Protein AF-A0A2D4P9K4-F1 (afdb_monomer_lite)

Secondary structure (DSSP, 8-state):
--PPP-----------PPP----------------HHHHHHHHHH---TGGGT----S--SPP------SSGGGS----B-TTSPBP-----PPP--SSPPPGGGGGGS-HHHHHHHHHHHH-S-TT--------

InterPro domains:
  IPR001656 Pseudouridine synthase, TruD [PTHR13326] (37-130)

Foldseek 3Di:
DDDDDDDDDDDDDDDDDDDDDDDDDDPDDDDPDDDVVVVVVCVVVPDDCVNVPNDDDPDDDDDDDDDDCPDVVRDDDWDQDPVRDTDDDPDPDDDDDPDDPPCVVCVQDDPVLVVVVVVCVVDPDPPDDDDRDGD

Structure (mmCIF, N/CA/C/O backbone):
data_AF-A0A2D4P9K4-F1
#
_entry.id   AF-A0A2D4P9K4-F1
#
loop_
_atom_site.group_PDB
_atom_site.id
_atom_site.type_symbol
_atom_site.label_atom_id
_atom_site.label_alt_id
_atom_site.label_comp_id
_atom_site.label_asym_id
_atom_site.label_entity_id
_atom_site.label_seq_id
_atom_site.pdbx_PDB_ins_code
_atom_site.Cartn_x
_atom_site.Cartn_y
_atom_site.Cartn_z
_atom_site.occupancy
_atom_site.B_iso_or_equiv
_atom_site.auth_seq_id
_atom_site.auth_comp_id
_atom_site.auth_asym_id
_atom_site.auth_atom_id
_atom_site.pdbx_PDB_model_num
ATOM 1 N N . PRO A 1 1 ? 13.584 28.034 -59.635 1.00 36.16 1 PRO A N 1
ATOM 2 C CA . PRO A 1 1 ? 13.907 29.424 -59.235 1.00 36.16 1 PRO A CA 1
ATOM 3 C C . PRO A 1 1 ? 13.687 29.625 -57.731 1.00 36.16 1 PRO A C 1
ATOM 5 O O . PRO A 1 1 ? 12.544 29.618 -57.304 1.00 36.16 1 PRO A O 1
ATOM 8 N N . ILE A 1 2 ? 14.796 29.729 -56.991 1.00 38.00 2 ILE A N 1
ATOM 9 C CA . ILE A 1 2 ? 15.007 30.458 -55.721 1.00 38.00 2 ILE A CA 1
ATOM 10 C C . ILE A 1 2 ? 13.958 30.305 -54.591 1.00 38.00 2 ILE A C 1
ATOM 12 O O . ILE A 1 2 ? 12.838 30.799 -54.667 1.00 38.00 2 ILE A O 1
ATOM 16 N N . SER A 1 3 ? 14.415 29.692 -53.496 1.00 44.25 3 SER A N 1
ATOM 17 C CA . SER A 1 3 ? 13.805 29.612 -52.158 1.00 44.25 3 SER A CA 1
ATOM 18 C C . SER A 1 3 ? 13.943 30.916 -51.348 1.00 44.25 3 SER A C 1
ATOM 20 O O . SER A 1 3 ? 14.758 31.768 -51.702 1.00 44.25 3 SER A O 1
ATOM 22 N N . PRO A 1 4 ? 13.304 31.008 -50.168 1.00 45.47 4 PRO A N 1
ATOM 23 C CA . PRO A 1 4 ? 13.830 31.758 -49.026 1.00 45.47 4 PRO A CA 1
ATOM 24 C C . PRO A 1 4 ? 14.457 30.821 -47.970 1.00 45.47 4 PRO A C 1
ATOM 26 O O . PRO A 1 4 ? 13.861 29.809 -47.609 1.00 45.47 4 PRO A O 1
ATOM 29 N N . LEU A 1 5 ? 15.646 31.179 -47.469 1.00 40.53 5 LEU A N 1
ATOM 30 C CA . LEU A 1 5 ? 16.230 30.671 -46.210 1.00 40.53 5 LEU A CA 1
ATOM 31 C C . LEU A 1 5 ? 15.504 31.340 -45.014 1.00 40.53 5 LEU A C 1
ATOM 33 O O . LEU A 1 5 ? 14.865 32.372 -45.211 1.00 40.53 5 LEU A O 1
ATOM 37 N N . VAL A 1 6 ? 15.505 30.791 -43.790 1.00 42.41 6 VAL A N 1
ATOM 38 C CA . VAL A 1 6 ? 16.387 31.119 -42.625 1.00 42.41 6 VAL A CA 1
ATOM 39 C C . VAL A 1 6 ? 15.627 30.562 -41.388 1.00 42.41 6 VAL A C 1
ATOM 41 O O . VAL A 1 6 ? 14.409 30.715 -41.362 1.00 42.41 6 VAL A O 1
ATOM 44 N N . GLU A 1 7 ? 16.173 29.908 -40.350 1.00 37.22 7 GLU A N 1
ATOM 45 C CA . GLU A 1 7 ? 17.540 29.477 -39.974 1.00 37.22 7 GLU A CA 1
ATOM 46 C C . GLU A 1 7 ? 17.474 28.163 -39.141 1.00 37.22 7 GLU A C 1
ATOM 48 O O . GLU A 1 7 ? 16.381 27.708 -38.805 1.00 37.22 7 GLU A O 1
ATOM 53 N N . GLU A 1 8 ? 18.618 27.588 -38.744 1.00 43.81 8 GLU A N 1
ATOM 54 C CA . GLU A 1 8 ? 18.716 26.494 -37.753 1.00 43.81 8 GLU A CA 1
ATOM 55 C C . GLU A 1 8 ? 19.493 26.932 -36.495 1.00 43.81 8 GLU A C 1
ATOM 57 O O . GLU A 1 8 ? 20.521 27.602 -36.622 1.00 43.81 8 GLU A O 1
ATOM 62 N N . PRO A 1 9 ? 19.127 26.449 -35.291 1.00 41.56 9 PRO A N 1
ATOM 63 C CA . PRO A 1 9 ? 20.027 26.403 -34.147 1.00 41.56 9 PRO A CA 1
ATOM 64 C C . PRO A 1 9 ? 20.490 24.966 -33.839 1.00 41.56 9 PRO A C 1
ATOM 66 O O . PRO A 1 9 ? 19.791 24.197 -33.190 1.00 41.56 9 PRO A O 1
ATOM 69 N N . LYS A 1 10 ? 21.711 24.664 -34.296 1.00 36.84 10 LYS A N 1
ATOM 70 C CA . LYS A 1 10 ? 22.773 23.876 -33.630 1.00 36.84 10 LYS A CA 1
ATOM 71 C C . LYS A 1 10 ? 22.346 22.703 -32.728 1.00 36.84 10 LYS A C 1
ATOM 73 O O . LYS A 1 10 ? 21.881 22.902 -31.611 1.00 36.84 10 LYS A O 1
ATOM 78 N N . GLY A 1 11 ? 22.672 21.486 -33.163 1.00 32.59 11 GLY A N 1
ATOM 79 C CA . GLY A 1 11 ? 22.728 20.327 -32.270 1.00 32.59 11 GLY A CA 1
ATOM 80 C C . GLY A 1 11 ? 23.973 20.347 -31.379 1.00 32.59 11 GLY A C 1
ATOM 81 O O . GLY A 1 11 ? 25.058 20.697 -31.846 1.00 32.59 11 GLY A O 1
ATOM 82 N N . ASP A 1 12 ? 23.813 19.919 -30.127 1.00 36.78 12 ASP A N 1
ATOM 83 C CA . ASP A 1 12 ? 24.935 19.580 -29.254 1.00 36.78 12 ASP A CA 1
ATOM 84 C C . ASP A 1 12 ? 25.387 18.138 -29.509 1.00 36.78 12 ASP A C 1
ATOM 86 O O . ASP A 1 12 ? 24.594 17.194 -29.544 1.00 36.78 12 ASP A O 1
ATOM 90 N N . VAL A 1 13 ? 26.696 17.986 -29.698 1.00 36.75 13 VAL A N 1
ATOM 91 C CA . VAL A 1 13 ? 27.365 16.699 -29.874 1.00 36.75 13 VAL A CA 1
ATOM 92 C C . VAL A 1 13 ? 27.557 16.072 -28.497 1.00 36.75 13 VAL A C 1
ATOM 94 O O . VAL A 1 13 ? 28.425 16.506 -27.744 1.00 36.75 13 VAL A O 1
ATOM 97 N N . ILE A 1 14 ? 26.791 15.027 -28.179 1.00 40.56 14 ILE A N 1
ATOM 98 C CA . ILE A 1 14 ? 27.171 14.115 -27.096 1.00 40.56 14 ILE A CA 1
ATOM 99 C C . ILE A 1 14 ? 28.114 13.076 -27.695 1.00 40.56 14 ILE A C 1
ATOM 101 O O . ILE A 1 14 ? 27.748 12.319 -28.595 1.00 40.56 14 ILE A O 1
ATOM 105 N N . LEU A 1 15 ? 29.359 13.113 -27.228 1.00 35.22 15 LEU A N 1
ATOM 106 C CA . LEU A 1 15 ? 30.423 12.217 -27.648 1.00 35.22 15 LEU A CA 1
ATOM 107 C C . LEU A 1 15 ? 30.130 10.808 -27.122 1.00 35.22 15 LEU A C 1
ATOM 109 O O . LEU A 1 15 ? 30.007 10.609 -25.915 1.00 35.22 15 LEU A O 1
ATOM 113 N N . ASN A 1 16 ? 30.055 9.833 -28.027 1.00 39.22 16 ASN A N 1
ATOM 114 C CA . ASN A 1 16 ? 30.253 8.437 -27.654 1.00 39.22 16 ASN A CA 1
ATOM 115 C C . ASN A 1 16 ? 31.754 8.253 -27.412 1.00 39.22 16 ASN A C 1
ATOM 117 O O . ASN A 1 16 ? 32.519 8.308 -28.375 1.00 39.22 16 ASN A O 1
ATOM 121 N N . GLU A 1 17 ? 32.172 8.033 -26.167 1.00 43.34 17 GLU A N 1
ATOM 122 C CA . GLU A 1 17 ? 33.510 7.501 -25.901 1.00 43.34 17 GLU A CA 1
ATOM 123 C C . GLU A 1 17 ? 33.485 5.970 -25.934 1.00 43.34 17 GLU A C 1
ATOM 125 O O . GLU A 1 17 ? 32.496 5.322 -25.580 1.00 43.34 17 GLU A O 1
ATOM 130 N N . GLU A 1 18 ? 34.551 5.406 -26.493 1.00 37.09 18 GLU A N 1
ATOM 131 C CA . GLU A 1 18 ? 34.598 4.027 -26.967 1.00 37.09 18 GLU A CA 1
ATOM 132 C C . GLU A 1 18 ? 35.013 3.038 -25.870 1.00 37.09 18 GLU A C 1
ATOM 134 O O . GLU A 1 18 ? 35.704 3.374 -24.912 1.00 37.09 18 GLU A O 1
ATOM 139 N N . ASN A 1 19 ? 34.633 1.776 -26.064 1.00 42.47 19 ASN A N 1
ATOM 140 C CA . ASN A 1 19 ? 35.095 0.642 -25.270 1.00 42.47 19 ASN A CA 1
ATOM 141 C C . ASN A 1 19 ? 36.488 0.160 -25.725 1.00 42.47 19 ASN A C 1
ATOM 143 O O . ASN A 1 19 ? 36.633 -0.270 -26.872 1.00 42.47 19 ASN A O 1
ATOM 147 N N . PRO A 1 20 ? 37.458 0.086 -24.803 1.00 40.03 20 PRO A N 1
ATOM 148 C CA . PRO A 1 20 ? 38.410 -1.020 -24.726 1.00 40.03 20 PRO A CA 1
ATOM 149 C C . PRO A 1 20 ? 38.283 -1.693 -23.340 1.00 40.03 20 PRO A C 1
ATOM 151 O O . PRO A 1 20 ? 38.307 -1.019 -22.318 1.00 40.03 20 PRO A O 1
ATOM 154 N N . GLY A 1 21 ? 38.120 -3.006 -23.193 1.00 31.77 21 GLY A N 1
ATOM 155 C CA . GLY A 1 21 ? 38.750 -4.082 -23.952 1.00 31.77 21 GLY A CA 1
ATOM 156 C C . GLY A 1 21 ? 39.893 -4.671 -23.117 1.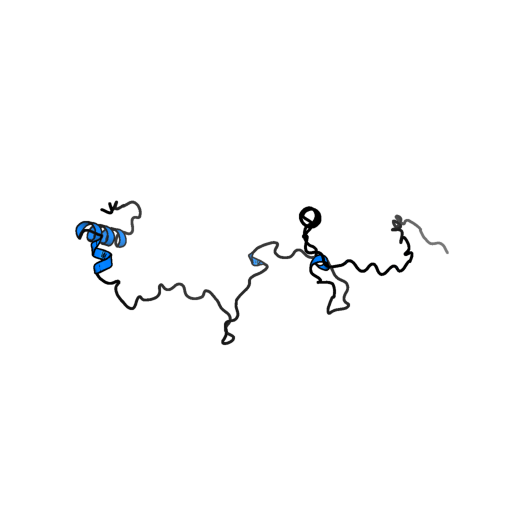00 31.77 21 GLY A C 1
ATOM 157 O O . GLY A 1 21 ? 40.956 -4.064 -23.037 1.00 31.77 21 GLY A O 1
ATOM 158 N N . GLY A 1 22 ? 39.676 -5.840 -22.506 1.00 31.38 22 GLY A N 1
ATOM 159 C CA . GLY A 1 22 ? 40.673 -6.536 -21.682 1.00 31.38 22 GLY A CA 1
ATOM 160 C C . GLY A 1 22 ? 40.026 -7.480 -20.666 1.00 31.38 22 GLY A C 1
ATOM 161 O O . GLY A 1 22 ? 39.327 -7.029 -19.766 1.00 31.38 22 GLY A O 1
ATOM 162 N N . GLU A 1 23 ? 40.234 -8.782 -20.842 1.00 46.75 23 GLU A N 1
ATOM 163 C CA . GLU A 1 23 ? 39.808 -9.837 -19.916 1.00 46.75 23 GLU A CA 1
ATOM 164 C C . GLU A 1 23 ? 40.839 -9.984 -18.789 1.00 46.75 23 GLU A C 1
ATOM 166 O O . GLU A 1 23 ? 41.995 -10.260 -19.095 1.00 46.75 23 GLU A O 1
ATOM 171 N N . GLU A 1 24 ? 40.430 -9.913 -17.519 1.00 35.06 24 GLU A N 1
ATOM 172 C CA . GLU A 1 24 ? 41.088 -10.652 -16.429 1.00 35.06 24 GLU A CA 1
ATOM 173 C C . GLU A 1 24 ? 40.003 -11.201 -15.484 1.00 35.06 24 GLU A C 1
ATOM 175 O O . GLU A 1 24 ? 39.246 -10.446 -14.873 1.00 35.06 24 GLU A O 1
ATOM 180 N N . GLU A 1 25 ? 39.885 -12.532 -15.399 1.00 50.38 25 GLU A N 1
ATOM 181 C CA . GLU A 1 25 ? 39.065 -13.192 -14.378 1.00 50.38 25 GLU A CA 1
ATOM 182 C C . GLU A 1 25 ? 39.807 -13.141 -13.036 1.00 50.38 25 GLU A C 1
ATOM 184 O O . GLU A 1 25 ? 40.629 -14.012 -12.745 1.00 50.38 25 GLU A O 1
ATOM 189 N N . GLU A 1 26 ? 39.520 -12.142 -12.198 1.00 36.88 26 GLU A N 1
ATOM 190 C CA . GLU A 1 26 ? 39.991 -12.156 -10.812 1.00 36.88 26 GLU A CA 1
ATOM 191 C C . GLU A 1 26 ? 38.967 -12.851 -9.906 1.00 36.88 26 GLU A C 1
ATOM 193 O O . GLU A 1 26 ? 37.884 -12.342 -9.603 1.00 36.88 26 GLU A O 1
ATOM 198 N N . SER A 1 27 ? 39.324 -14.057 -9.469 1.00 44.94 27 SER A N 1
ATOM 199 C CA . SER A 1 27 ? 38.584 -14.832 -8.480 1.00 44.94 27 SER A CA 1
ATOM 200 C C . SER A 1 27 ? 38.688 -14.179 -7.099 1.00 44.94 27 SER A C 1
ATOM 202 O O . SER A 1 27 ? 39.559 -14.535 -6.303 1.00 44.94 27 SER A O 1
ATOM 204 N N . VAL A 1 28 ? 37.799 -13.232 -6.798 1.00 39.19 28 VAL A N 1
ATOM 205 C CA . VAL A 1 28 ? 37.698 -12.658 -5.450 1.00 39.19 28 VAL A CA 1
ATOM 206 C C . VAL A 1 28 ? 37.083 -13.698 -4.515 1.00 39.19 28 VAL A C 1
ATOM 208 O O . VAL A 1 28 ? 35.882 -13.974 -4.556 1.00 39.19 28 VAL A O 1
ATOM 211 N N . GLU A 1 29 ? 37.933 -14.303 -3.687 1.00 37.44 29 GLU A N 1
ATOM 212 C CA . GLU A 1 29 ? 37.519 -15.251 -2.658 1.00 37.44 29 GLU A CA 1
ATOM 213 C C . GLU A 1 29 ? 36.549 -14.587 -1.667 1.00 37.44 29 GLU A C 1
ATOM 215 O O . GLU A 1 29 ? 36.708 -13.433 -1.266 1.00 37.44 29 GLU A O 1
ATOM 220 N N . SER A 1 30 ? 35.514 -15.332 -1.275 1.00 51.22 30 SER A N 1
ATOM 221 C CA . SER A 1 30 ? 34.474 -14.870 -0.355 1.00 51.22 30 SER A CA 1
ATOM 222 C C . SER A 1 30 ? 34.985 -14.837 1.091 1.00 51.22 30 SER A C 1
ATOM 224 O O . SER A 1 30 ? 34.624 -15.714 1.883 1.00 51.22 30 SER A O 1
ATOM 226 N N . ASP A 1 31 ? 35.772 -13.824 1.456 1.00 39.41 31 ASP A N 1
ATOM 227 C CA . ASP A 1 31 ? 36.020 -13.513 2.868 1.00 39.41 31 ASP A CA 1
ATOM 228 C C . ASP A 1 31 ? 34.898 -12.639 3.460 1.00 39.41 31 ASP A C 1
ATOM 230 O O . ASP A 1 31 ? 34.293 -11.794 2.796 1.00 39.41 31 ASP A O 1
ATOM 234 N N . GLY A 1 32 ? 34.556 -12.907 4.717 1.00 52.59 32 GLY A N 1
ATOM 235 C CA . GLY A 1 32 ? 33.286 -12.548 5.353 1.00 52.59 32 GLY A CA 1
ATOM 236 C C . GLY A 1 32 ? 33.168 -11.113 5.868 1.00 52.59 32 GLY A C 1
ATOM 237 O O . GLY A 1 32 ? 32.334 -10.861 6.744 1.00 52.59 32 GLY A O 1
ATOM 238 N N . GLU A 1 33 ? 33.972 -10.175 5.371 1.00 53.97 33 GLU A N 1
ATOM 239 C CA . GLU A 1 33 ? 34.029 -8.807 5.891 1.00 53.97 33 GLU A CA 1
ATOM 240 C C . GLU A 1 33 ? 33.165 -7.846 5.059 1.00 53.97 33 GLU A C 1
ATOM 242 O O . GLU A 1 33 ? 33.485 -7.444 3.940 1.00 53.97 33 GLU A O 1
ATOM 247 N N . ARG A 1 34 ? 32.013 -7.459 5.625 1.00 59.19 34 ARG A N 1
ATOM 248 C CA . ARG A 1 34 ? 31.141 -6.426 5.047 1.00 59.19 34 ARG A CA 1
ATOM 249 C C . ARG A 1 34 ? 31.763 -5.044 5.248 1.00 59.19 34 ARG A C 1
ATOM 251 O O . ARG A 1 34 ? 31.444 -4.365 6.221 1.00 59.19 34 ARG A O 1
ATOM 258 N N . GLU A 1 35 ? 32.608 -4.659 4.296 1.00 63.28 35 GLU A N 1
ATOM 259 C CA . GLU A 1 35 ? 33.169 -3.315 4.102 1.00 63.28 35 GLU A CA 1
ATOM 260 C C . GLU A 1 35 ? 32.130 -2.206 4.384 1.00 63.28 35 GLU A C 1
ATOM 262 O O . GLU A 1 35 ? 31.200 -2.018 3.587 1.00 63.28 35 GLU A O 1
ATOM 267 N N . PRO A 1 36 ? 32.246 -1.455 5.500 1.00 60.62 36 PRO A N 1
ATOM 268 C CA . PRO A 1 36 ? 31.277 -0.419 5.858 1.00 60.62 36 PRO A CA 1
ATOM 269 C C . PRO A 1 36 ? 31.313 0.770 4.886 1.00 60.62 36 PRO A C 1
ATOM 271 O O . PRO A 1 36 ? 30.296 1.441 4.707 1.00 60.62 36 PRO A O 1
ATOM 274 N N . GLU A 1 37 ? 32.444 0.988 4.210 1.00 63.06 37 GLU A N 1
ATOM 275 C CA . GLU A 1 37 ? 32.628 2.031 3.196 1.00 63.06 37 GLU A CA 1
ATOM 276 C C . GLU A 1 37 ? 31.672 1.840 2.004 1.00 63.06 37 GLU A C 1
ATOM 278 O O . GLU A 1 37 ? 30.988 2.781 1.601 1.00 63.06 37 GLU A O 1
ATOM 283 N N . LYS A 1 38 ? 31.502 0.600 1.512 1.00 67.31 38 LYS A N 1
ATOM 284 C CA . LYS A 1 38 ? 30.539 0.288 0.433 1.00 67.31 38 LYS A CA 1
ATOM 285 C C . LYS A 1 38 ? 29.098 0.615 0.831 1.00 67.31 38 LYS A C 1
ATOM 287 O O . LYS A 1 38 ? 28.326 1.106 0.013 1.00 67.31 38 LYS A O 1
ATOM 292 N N . PHE A 1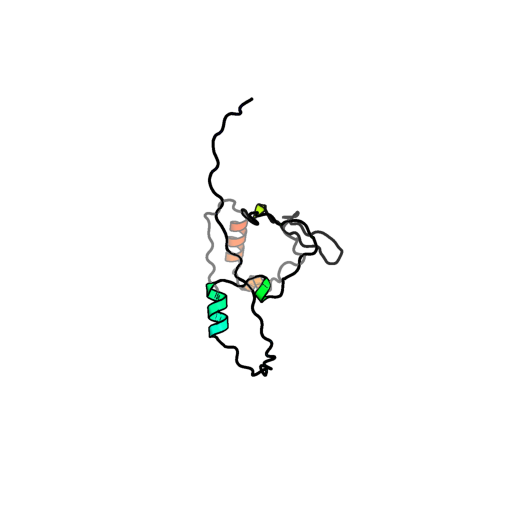 39 ? 28.729 0.374 2.090 1.00 66.62 39 PHE A N 1
ATOM 293 C CA . PHE A 1 39 ? 27.399 0.721 2.598 1.00 66.62 39 PHE A CA 1
ATOM 294 C C . PHE A 1 39 ? 27.213 2.242 2.731 1.00 66.62 39 PHE A C 1
ATOM 296 O O . PHE A 1 39 ? 26.134 2.762 2.445 1.00 66.62 39 PHE A O 1
ATOM 303 N N . ALA A 1 40 ? 28.265 2.965 3.124 1.00 70.88 40 ALA A N 1
ATOM 304 C CA . ALA A 1 40 ? 28.250 4.422 3.204 1.00 70.88 40 ALA A CA 1
ATOM 305 C C . ALA A 1 40 ? 28.133 5.087 1.820 1.00 70.88 40 ALA A C 1
ATOM 307 O O . ALA A 1 40 ? 27.413 6.077 1.696 1.00 70.88 40 ALA A O 1
ATOM 308 N N . ASP A 1 41 ? 28.779 4.547 0.783 1.00 71.38 41 ASP A N 1
ATOM 309 C CA . ASP A 1 41 ? 28.669 5.057 -0.591 1.00 71.38 41 ASP A CA 1
ATOM 310 C C . ASP A 1 41 ? 27.284 4.814 -1.208 1.00 71.38 41 ASP A C 1
ATOM 312 O O . ASP A 1 41 ? 26.691 5.748 -1.754 1.00 71.38 41 ASP A O 1
ATOM 316 N N . LEU A 1 42 ? 26.702 3.624 -1.017 1.00 68.31 42 LEU A N 1
ATOM 317 C CA . LEU A 1 42 ? 25.303 3.337 -1.380 1.00 68.31 42 LEU A CA 1
ATOM 318 C C . LEU A 1 42 ? 24.320 4.324 -0.724 1.00 68.31 42 LEU A C 1
ATOM 320 O O . LEU A 1 42 ? 23.367 4.779 -1.352 1.00 68.31 42 LEU A O 1
ATOM 324 N N . MET A 1 43 ? 24.566 4.720 0.527 1.00 74.69 43 MET A N 1
ATOM 325 C CA . MET A 1 43 ? 23.725 5.690 1.241 1.00 74.69 43 MET A CA 1
ATOM 326 C C . MET A 1 43 ? 23.886 7.147 0.765 1.00 74.69 43 MET A C 1
ATOM 328 O O . MET A 1 43 ? 23.011 7.964 1.051 1.00 74.69 43 MET A O 1
ATOM 332 N N . LYS A 1 44 ? 24.957 7.501 0.035 1.00 79.00 44 LYS A N 1
ATOM 333 C CA . LYS A 1 44 ? 25.141 8.857 -0.532 1.00 79.00 44 LYS A CA 1
ATOM 334 C C . LYS A 1 44 ? 24.270 9.100 -1.764 1.00 79.00 44 LYS A C 1
ATOM 336 O O . LYS A 1 44 ? 23.824 10.227 -1.973 1.00 79.00 44 LYS A O 1
ATOM 341 N N . HIS A 1 45 ? 24.045 8.061 -2.567 1.00 75.50 45 HIS A N 1
ATOM 342 C CA . HIS A 1 45 ? 23.310 8.147 -3.834 1.00 75.50 45 HIS A CA 1
ATOM 343 C C . HIS A 1 45 ? 21.934 7.466 -3.796 1.00 75.50 45 HIS A C 1
ATOM 345 O O . HIS A 1 45 ? 21.088 7.764 -4.637 1.00 75.50 45 HIS A O 1
ATOM 351 N N . GLY A 1 46 ? 21.681 6.634 -2.781 1.00 87.50 46 GLY A N 1
ATOM 352 C CA . GLY A 1 46 ? 20.521 5.751 -2.719 1.00 87.50 46 GLY A CA 1
ATOM 353 C C . GLY A 1 46 ? 20.776 4.445 -3.475 1.00 87.50 46 GLY A C 1
ATOM 354 O O . GLY A 1 46 ? 21.652 4.370 -4.330 1.00 87.50 46 GLY A O 1
ATOM 355 N N . LEU A 1 47 ? 19.996 3.412 -3.147 1.00 91.31 47 LEU A N 1
ATOM 356 C CA . LEU A 1 47 ? 20.003 2.152 -3.891 1.00 91.31 47 LEU A CA 1
ATOM 357 C C . LEU A 1 47 ? 19.291 2.331 -5.233 1.00 91.31 47 LEU A C 1
ATOM 359 O O . LEU A 1 47 ? 18.136 2.768 -5.267 1.00 91.31 47 LEU A O 1
ATOM 363 N N . MET A 1 48 ? 19.953 1.932 -6.311 1.00 92.50 48 MET A N 1
ATOM 364 C CA . MET A 1 48 ? 19.383 1.851 -7.650 1.00 92.50 48 MET A CA 1
ATOM 365 C C . MET A 1 48 ? 18.800 0.457 -7.919 1.00 92.50 48 MET A C 1
ATOM 367 O O . MET A 1 48 ? 19.110 -0.520 -7.238 1.00 92.50 48 MET A O 1
ATOM 371 N N . GLU A 1 49 ? 17.953 0.344 -8.947 1.00 95.50 49 GLU A N 1
ATOM 372 C CA . GLU A 1 49 ? 17.374 -0.940 -9.381 1.00 95.50 49 GLU A CA 1
ATOM 373 C C . GLU A 1 49 ? 18.458 -1.973 -9.754 1.00 95.50 49 GLU A C 1
ATOM 375 O O . GLU A 1 49 ? 18.313 -3.165 -9.478 1.00 95.50 49 GLU A O 1
ATOM 380 N N . GLU A 1 50 ? 19.580 -1.504 -10.308 1.00 93.50 50 GLU A N 1
ATOM 381 C CA . GLU A 1 50 ? 20.727 -2.328 -10.700 1.00 93.50 50 GLU A CA 1
ATOM 382 C C . GLU A 1 50 ? 21.429 -2.975 -9.493 1.00 93.50 50 GLU A C 1
ATOM 384 O O . GLU A 1 50 ? 21.734 -4.169 -9.547 1.00 93.50 50 GLU A O 1
ATOM 389 N N . ASP A 1 51 ? 21.579 -2.248 -8.375 1.00 91.81 51 ASP A N 1
ATOM 390 C CA . ASP A 1 51 ? 22.213 -2.735 -7.133 1.00 91.81 51 ASP A CA 1
ATOM 391 C C . ASP A 1 51 ? 21.458 -3.919 -6.504 1.00 91.81 51 ASP A C 1
ATOM 393 O O . ASP A 1 51 ? 22.029 -4.718 -5.759 1.00 91.81 51 ASP A O 1
ATOM 397 N N . VAL A 1 52 ? 20.160 -4.037 -6.805 1.00 94.38 52 VAL A N 1
ATOM 398 C CA . VAL A 1 52 ? 19.270 -5.112 -6.336 1.00 94.38 52 VAL A CA 1
ATOM 399 C C . VAL A 1 52 ? 18.879 -6.097 -7.450 1.00 94.38 52 VAL A C 1
ATOM 401 O O . VAL A 1 52 ? 17.991 -6.930 -7.262 1.00 94.38 52 VAL A O 1
ATOM 404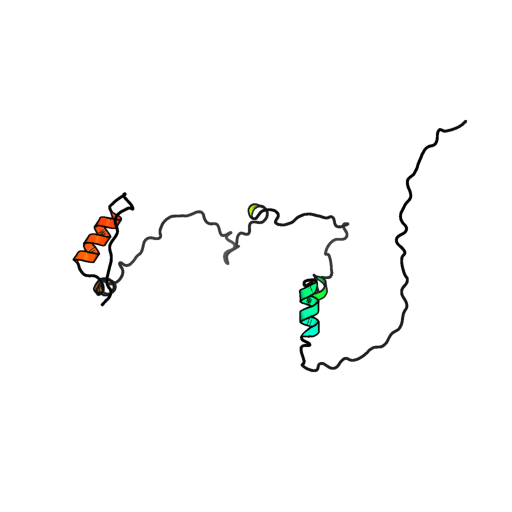 N N . GLY A 1 53 ? 19.552 -6.044 -8.605 1.00 96.75 53 GLY A N 1
ATOM 405 C CA . GLY A 1 53 ? 19.418 -7.012 -9.703 1.00 96.75 53 GLY A CA 1
ATOM 406 C C . GLY A 1 53 ? 18.226 -6.802 -10.649 1.00 96.75 53 GLY A C 1
ATOM 407 O O . GLY A 1 53 ? 17.989 -7.631 -11.533 1.00 96.75 53 GLY A O 1
ATOM 408 N N . ILE A 1 54 ? 17.487 -5.700 -10.523 1.00 97.12 54 ILE A N 1
ATOM 409 C CA . ILE A 1 54 ? 16.336 -5.362 -11.372 1.00 97.12 54 ILE A CA 1
ATOM 410 C C . ILE A 1 54 ? 16.860 -4.671 -12.645 1.00 97.12 54 ILE A C 1
ATOM 412 O O . ILE A 1 54 ? 17.078 -3.469 -12.677 1.00 97.12 54 ILE A O 1
ATOM 416 N N . THR A 1 55 ? 17.118 -5.450 -13.705 1.00 97.06 55 THR A N 1
ATOM 417 C CA . THR A 1 55 ? 17.873 -4.974 -14.895 1.00 97.06 55 THR A CA 1
ATOM 418 C C . THR A 1 55 ? 17.222 -5.267 -16.256 1.00 97.06 55 THR A C 1
ATOM 420 O O . THR A 1 55 ? 17.871 -5.111 -17.300 1.00 97.06 55 THR A O 1
ATOM 423 N N . LYS A 1 56 ? 15.977 -5.768 -16.290 1.00 97.06 56 LYS A N 1
ATOM 424 C CA . LYS A 1 56 ? 15.304 -6.232 -17.522 1.00 97.06 56 LYS A CA 1
ATOM 425 C C . LYS A 1 56 ? 13.850 -5.774 -17.594 1.00 97.06 56 LYS A C 1
ATOM 427 O O . LYS A 1 56 ? 13.113 -5.862 -16.618 1.00 97.06 56 LYS A O 1
ATOM 432 N N . PHE A 1 57 ? 13.423 -5.385 -18.794 1.00 97.38 57 PHE A N 1
ATOM 433 C CA . PHE A 1 57 ? 12.035 -5.049 -19.111 1.00 97.38 57 PHE A CA 1
ATOM 434 C C . PHE A 1 57 ? 11.357 -6.190 -19.875 1.00 97.38 57 PHE A C 1
ATOM 436 O O . PHE A 1 57 ? 11.976 -6.838 -20.717 1.00 97.38 57 PHE A O 1
ATOM 443 N N . ALA A 1 58 ? 10.061 -6.398 -19.632 1.00 97.25 58 ALA A N 1
ATOM 444 C CA . ALA A 1 58 ? 9.247 -7.368 -20.372 1.00 97.25 58 ALA A CA 1
ATOM 445 C C . ALA A 1 58 ? 8.758 -6.853 -21.745 1.00 97.25 58 ALA A C 1
ATOM 447 O O . ALA A 1 58 ? 8.168 -7.611 -22.512 1.00 97.25 58 ALA A O 1
ATOM 448 N N . SER A 1 59 ? 8.964 -5.567 -22.054 1.00 96.88 59 SER A N 1
ATOM 449 C CA . SER A 1 59 ? 8.487 -4.910 -23.277 1.00 96.88 59 SER A CA 1
ATOM 450 C C . SER A 1 59 ? 9.603 -4.134 -23.978 1.00 96.88 59 SER A C 1
ATOM 452 O O . SER A 1 59 ? 10.569 -3.713 -23.349 1.00 96.88 59 SER A O 1
ATOM 454 N N . LEU A 1 60 ? 9.441 -3.935 -25.290 1.00 96.81 60 LEU A N 1
ATOM 455 C CA . LEU A 1 60 ? 10.378 -3.231 -26.176 1.00 96.81 60 LEU A CA 1
ATOM 456 C C . LEU A 1 60 ? 9.962 -1.775 -26.467 1.00 96.81 60 LEU A C 1
ATOM 458 O O . LEU A 1 60 ? 10.561 -1.116 -27.317 1.00 96.81 60 LEU A O 1
ATOM 462 N N . HIS A 1 61 ? 8.904 -1.268 -25.827 1.00 97.31 61 HIS A N 1
ATOM 463 C CA . HIS A 1 61 ? 8.475 0.119 -26.014 1.00 97.31 61 HIS A CA 1
ATOM 464 C C . HIS A 1 61 ? 9.478 1.108 -25.406 1.00 97.31 61 HIS A C 1
ATOM 466 O O . HIS A 1 61 ? 10.056 0.861 -24.350 1.00 97.31 61 HIS A O 1
ATOM 472 N N . LYS A 1 62 ? 9.644 2.271 -26.049 1.00 96.69 62 LYS A N 1
ATOM 473 C CA . LYS A 1 62 ? 10.441 3.368 -25.493 1.00 96.69 62 LYS A CA 1
ATOM 474 C C . LYS A 1 62 ? 9.782 3.884 -24.206 1.00 96.69 62 LYS A C 1
ATOM 476 O O . LYS A 1 62 ? 8.605 4.238 -24.224 1.00 96.69 62 LYS A O 1
ATOM 481 N N . GLY A 1 63 ? 10.556 3.954 -23.124 1.00 96.06 63 GLY A N 1
ATOM 482 C CA . GLY A 1 63 ? 10.116 4.535 -21.856 1.00 96.06 63 GLY A CA 1
ATOM 483 C C . GLY A 1 63 ? 9.815 6.036 -21.946 1.00 96.06 63 GLY A C 1
ATOM 484 O O . GLY A 1 63 ? 10.255 6.735 -22.864 1.00 96.06 63 GLY A O 1
ATOM 485 N N . PHE A 1 64 ? 9.069 6.531 -20.964 1.00 97.44 64 PHE A N 1
ATOM 486 C CA . PHE A 1 64 ? 8.720 7.940 -20.790 1.00 97.44 64 PHE A CA 1
ATOM 487 C C . PHE A 1 64 ? 8.809 8.313 -19.304 1.00 97.44 64 PHE A C 1
ATOM 489 O O . PHE A 1 64 ? 8.847 7.436 -18.443 1.00 97.44 64 PHE A O 1
ATOM 496 N N . LEU A 1 65 ? 8.853 9.612 -19.007 1.00 97.44 65 LEU A N 1
ATOM 497 C CA . LEU A 1 65 ? 8.902 10.117 -17.635 1.00 97.44 65 LEU A CA 1
ATOM 498 C C . LEU A 1 65 ? 7.488 10.374 -17.106 1.00 97.44 65 LEU A C 1
ATOM 500 O O . LEU A 1 65 ? 6.642 10.910 -17.822 1.00 97.44 65 LEU A O 1
ATOM 504 N N . GLY A 1 66 ? 7.253 10.039 -15.840 1.00 96.25 66 GLY A N 1
ATOM 505 C CA . GLY A 1 66 ? 6.006 10.311 -15.132 1.00 96.25 66 GLY A CA 1
ATOM 506 C C . GLY A 1 66 ? 6.249 10.413 -13.629 1.00 96.25 66 GLY A C 1
ATOM 507 O O . GLY A 1 66 ? 7.176 9.799 -13.106 1.00 96.25 66 GLY A O 1
ATOM 508 N N . ILE A 1 67 ? 5.422 11.199 -12.940 1.00 97.50 67 ILE A N 1
ATOM 509 C CA . ILE A 1 67 ? 5.455 11.319 -11.479 1.00 97.50 67 ILE A CA 1
ATOM 510 C C . ILE A 1 67 ? 4.504 10.265 -10.907 1.00 97.50 67 ILE A C 1
ATOM 512 O O . ILE A 1 67 ? 3.326 10.231 -11.256 1.00 97.50 67 ILE A O 1
ATOM 516 N N . LEU A 1 68 ? 5.019 9.397 -10.037 1.00 97.12 68 LEU A N 1
ATOM 517 C CA . LEU A 1 68 ? 4.252 8.362 -9.345 1.00 97.12 68 LEU A CA 1
ATOM 518 C C . LEU A 1 68 ? 4.109 8.747 -7.865 1.00 97.12 68 LEU A C 1
ATOM 520 O O . LEU A 1 68 ? 5.094 9.136 -7.245 1.00 97.12 68 LEU A O 1
ATOM 524 N N . LYS A 1 69 ? 2.899 8.603 -7.301 1.00 96.19 69 LYS A N 1
ATOM 525 C CA . LYS A 1 69 ? 2.553 8.981 -5.911 1.00 96.19 69 LYS A CA 1
ATOM 526 C C . LYS A 1 69 ? 2.725 10.483 -5.599 1.00 96.19 69 LYS A C 1
ATOM 528 O O . LYS A 1 69 ? 3.201 10.831 -4.524 1.00 96.19 69 LYS A O 1
ATOM 533 N N . GLU A 1 70 ? 2.300 11.372 -6.506 1.00 98.19 70 GLU A N 1
ATOM 534 C CA . GLU A 1 70 ? 2.239 12.824 -6.230 1.00 98.19 70 GLU A CA 1
ATOM 535 C C . GLU A 1 70 ? 1.319 13.132 -5.032 1.00 98.19 70 GLU A C 1
ATOM 537 O O . GLU A 1 70 ? 1.669 13.917 -4.149 1.00 98.19 70 GLU A O 1
ATOM 542 N N . ARG A 1 71 ? 0.165 12.462 -4.956 1.00 97.88 71 ARG A N 1
ATOM 543 C CA . ARG A 1 71 ? -0.738 12.468 -3.799 1.00 97.88 71 ARG A CA 1
ATOM 544 C C . ARG A 1 71 ? -0.962 11.037 -3.322 1.00 97.88 71 ARG A C 1
ATOM 546 O O . ARG A 1 71 ? -0.981 10.099 -4.116 1.00 97.88 71 ARG A O 1
ATOM 553 N N . TYR A 1 72 ? -1.225 10.866 -2.026 1.00 97.00 72 TYR A N 1
ATOM 554 C CA . TYR A 1 72 ? -1.544 9.552 -1.445 1.00 97.00 72 TYR A CA 1
ATOM 555 C C . TYR A 1 72 ? -2.754 8.880 -2.126 1.00 97.00 72 TYR A C 1
ATOM 557 O O . TYR A 1 72 ? -2.796 7.662 -2.259 1.00 97.00 72 TYR A O 1
ATOM 565 N N . SER A 1 73 ? -3.713 9.678 -2.605 1.00 97.50 73 SER A N 1
ATOM 566 C CA . SER A 1 73 ? -4.911 9.226 -3.320 1.00 97.50 73 SER A CA 1
ATOM 567 C C . SER A 1 73 ? -4.639 8.667 -4.718 1.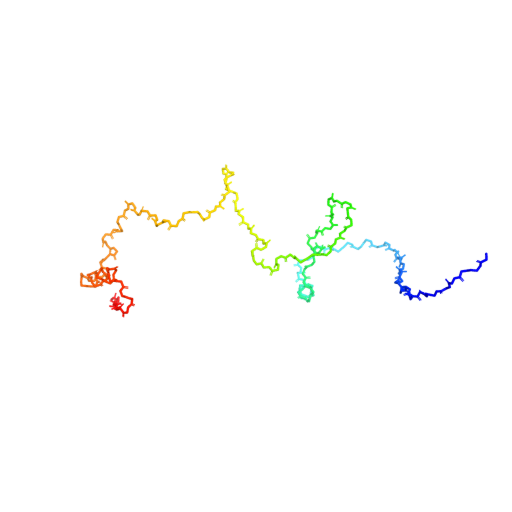00 97.50 73 SER A C 1
ATOM 569 O O . SER A 1 73 ? -5.512 8.017 -5.283 1.00 97.50 73 SER A O 1
ATOM 571 N N . ASP A 1 74 ? -3.462 8.928 -5.292 1.00 97.19 74 ASP A N 1
ATOM 572 C CA . ASP A 1 74 ? -3.118 8.499 -6.654 1.00 97.19 74 ASP A CA 1
ATOM 573 C C . ASP A 1 74 ? -2.636 7.039 -6.695 1.00 97.19 74 ASP A C 1
ATOM 575 O O . ASP A 1 74 ? -2.478 6.465 -7.771 1.00 97.19 74 ASP A O 1
ATOM 579 N N . PHE A 1 75 ? -2.400 6.427 -5.528 1.00 97.81 75 PHE A N 1
ATOM 580 C CA . PHE A 1 75 ? -1.981 5.035 -5.394 1.00 97.81 75 PHE A CA 1
ATOM 581 C C . PHE A 1 75 ? -2.628 4.395 -4.157 1.00 97.81 75 PHE A C 1
ATOM 583 O O . PHE A 1 75 ? -2.078 4.434 -3.057 1.00 97.81 75 PHE A O 1
ATOM 590 N N . VAL A 1 76 ? -3.804 3.793 -4.346 1.00 97.25 76 VAL A N 1
ATOM 591 C CA . VAL A 1 76 ? -4.549 3.082 -3.295 1.00 97.25 76 VAL A CA 1
ATOM 592 C C . VAL A 1 76 ? -4.384 1.574 -3.480 1.00 97.25 76 VAL A C 1
ATOM 594 O O . VAL A 1 76 ? -4.502 1.068 -4.595 1.00 97.25 76 VAL A O 1
ATOM 597 N N . VAL A 1 77 ? -4.123 0.857 -2.386 1.00 97.12 77 VAL A N 1
ATOM 598 C CA . VAL A 1 77 ? -3.963 -0.604 -2.363 1.00 97.12 77 VAL A CA 1
ATOM 599 C C . VAL A 1 77 ? -5.103 -1.214 -1.555 1.00 97.12 77 VAL A C 1
ATOM 601 O O . VAL A 1 77 ? -5.371 -0.763 -0.446 1.00 97.12 77 VAL A O 1
ATOM 604 N N . HIS A 1 78 ? -5.728 -2.255 -2.101 1.00 97.62 78 HIS A N 1
ATOM 605 C CA . HIS A 1 78 ? -6.668 -3.119 -1.390 1.00 97.62 78 HIS A CA 1
ATOM 606 C C . HIS A 1 78 ? -6.079 -4.531 -1.362 1.00 97.62 78 HIS A C 1
ATOM 608 O O . HIS A 1 78 ? -5.597 -5.015 -2.389 1.00 97.62 78 HIS A O 1
ATOM 614 N N . GLU A 1 79 ? -6.076 -5.170 -0.194 1.00 97.69 79 GLU A N 1
ATOM 615 C CA . GLU A 1 79 ? -5.627 -6.556 -0.051 1.00 97.69 79 GLU A CA 1
ATOM 616 C C . GLU A 1 79 ? -6.633 -7.514 -0.706 1.00 97.69 79 GLU A C 1
ATOM 618 O O . GLU A 1 79 ? -7.832 -7.230 -0.754 1.00 97.69 79 GLU A O 1
ATOM 623 N N . ILE A 1 80 ? -6.145 -8.647 -1.213 1.00 98.00 80 ILE A N 1
ATOM 624 C CA . ILE A 1 80 ? -6.987 -9.772 -1.626 1.00 98.00 80 ILE A CA 1
ATOM 625 C C . ILE A 1 80 ? -6.775 -10.880 -0.597 1.00 98.00 80 ILE A C 1
ATOM 627 O O . ILE A 1 80 ? -5.650 -11.355 -0.425 1.00 98.00 80 ILE A O 1
ATOM 631 N N . GLY A 1 81 ? -7.845 -11.253 0.100 1.00 96.69 81 GLY A N 1
ATOM 632 C CA . GLY A 1 81 ? -7.835 -12.291 1.119 1.00 96.69 81 GLY A CA 1
ATOM 633 C C . GLY A 1 81 ? -7.636 -13.694 0.543 1.00 96.69 81 GLY A C 1
ATOM 634 O O . GLY A 1 81 ? -7.556 -13.913 -0.670 1.00 96.69 81 GLY A O 1
ATOM 635 N N . LYS A 1 82 ? -7.520 -14.680 1.437 1.00 97.19 82 LYS A N 1
ATOM 636 C CA . LYS A 1 82 ? -7.191 -16.066 1.057 1.00 97.19 82 LYS A CA 1
ATOM 637 C C . LYS A 1 82 ? -8.296 -16.755 0.258 1.00 97.19 82 LYS A C 1
ATOM 639 O O . LYS A 1 82 ? -7.984 -17.679 -0.489 1.00 97.19 82 LYS A O 1
ATOM 644 N N . GLU A 1 83 ? -9.538 -16.298 0.388 1.00 96.88 83 GLU A N 1
ATOM 645 C CA . GLU A 1 83 ? -10.690 -16.819 -0.353 1.00 96.88 83 GLU A CA 1
ATOM 646 C C . GLU A 1 83 ? -10.939 -16.025 -1.658 1.00 96.88 83 GLU A C 1
ATOM 648 O O . GLU A 1 83 ? -11.900 -16.289 -2.383 1.00 96.88 83 GLU A O 1
ATOM 653 N N . GLY A 1 84 ? -10.048 -15.083 -2.001 1.00 96.88 84 GLY A N 1
ATOM 654 C CA . GLY A 1 84 ? -10.100 -14.270 -3.221 1.00 96.88 84 GLY A CA 1
ATOM 655 C C . GLY A 1 84 ? -10.932 -12.989 -3.099 1.00 96.88 84 GLY A C 1
ATOM 656 O O . GLY A 1 84 ? -11.210 -12.341 -4.109 1.00 96.88 84 GLY A O 1
ATOM 657 N N . GLU A 1 85 ? -11.342 -12.619 -1.890 1.00 96.69 85 GLU A N 1
ATOM 658 C CA . GLU A 1 85 ? -12.141 -11.438 -1.584 1.00 96.69 85 GLU A CA 1
ATOM 659 C C . GLU A 1 85 ? -11.289 -10.160 -1.500 1.00 96.69 85 GLU A C 1
ATOM 661 O O . GLU A 1 85 ? -10.240 -10.145 -0.862 1.00 96.69 85 GLU A O 1
ATOM 666 N N . THR A 1 86 ? -11.728 -9.059 -2.119 1.00 97.62 86 THR A N 1
ATOM 667 C CA . THR A 1 86 ? -11.031 -7.766 -1.994 1.00 97.62 86 THR A CA 1
ATOM 668 C C . THR A 1 86 ? -11.446 -7.057 -0.706 1.00 97.62 86 THR A C 1
ATOM 670 O O . THR A 1 86 ? -12.614 -6.691 -0.545 1.00 97.62 86 THR A O 1
ATOM 673 N N . ILE A 1 87 ? -10.488 -6.811 0.184 1.00 96.69 87 ILE A N 1
ATOM 674 C CA . ILE A 1 87 ? -10.709 -6.192 1.493 1.00 96.69 87 ILE A CA 1
ATOM 675 C C . ILE A 1 87 ? -11.002 -4.694 1.347 1.00 96.69 87 ILE A C 1
ATOM 677 O O . ILE A 1 87 ? -10.230 -3.950 0.740 1.00 96.69 87 ILE A O 1
ATOM 681 N N . HIS A 1 88 ? -12.103 -4.250 1.953 1.00 97.06 88 HIS A N 1
ATOM 682 C CA . HIS A 1 88 ? -12.524 -2.851 2.035 1.00 97.06 88 HIS A CA 1
ATOM 683 C C . HIS A 1 88 ? -12.952 -2.518 3.471 1.00 97.06 88 HIS A C 1
ATOM 685 O O . HIS A 1 88 ? -13.361 -3.403 4.218 1.00 97.06 88 HIS A O 1
ATOM 691 N N . LEU A 1 89 ? -12.879 -1.238 3.847 1.00 94.50 89 LEU A N 1
ATOM 692 C CA . LEU A 1 89 ? -13.513 -0.720 5.063 1.00 94.50 89 LEU A CA 1
ATOM 693 C C . LEU A 1 89 ? -14.887 -0.150 4.688 1.00 94.50 89 LEU A C 1
ATOM 695 O O . LEU A 1 89 ? -14.996 1.018 4.311 1.00 94.50 89 LEU A O 1
ATOM 699 N N . ASP A 1 90 ? -15.909 -0.999 4.728 1.00 95.44 90 ASP A N 1
ATOM 700 C CA . ASP A 1 90 ? -17.296 -0.677 4.376 1.00 95.44 90 ASP A CA 1
ATOM 701 C C . ASP A 1 90 ? -18.254 -0.680 5.581 1.00 95.44 90 ASP A C 1
ATOM 703 O O . ASP A 1 90 ? -19.232 0.073 5.573 1.00 95.44 90 ASP A O 1
ATOM 707 N N . ASP A 1 91 ? -17.945 -1.436 6.639 1.00 95.12 91 ASP A N 1
ATOM 708 C CA . ASP A 1 91 ? -18.631 -1.366 7.931 1.00 95.12 91 ASP A CA 1
ATOM 709 C C . ASP A 1 91 ? -17.854 -0.547 8.982 1.00 95.12 91 ASP A C 1
ATOM 711 O O . ASP A 1 91 ? -16.641 -0.672 9.156 1.00 95.12 91 ASP A O 1
ATOM 715 N N . PHE A 1 92 ? -18.597 0.285 9.712 1.00 94.88 92 PHE A N 1
ATOM 716 C CA . PHE A 1 92 ? -18.136 1.103 10.840 1.00 94.88 92 PHE A CA 1
ATOM 717 C C . PHE A 1 92 ? -18.908 0.780 12.130 1.00 94.88 92 PHE A C 1
ATOM 719 O O . PHE A 1 92 ? -18.824 1.524 13.112 1.00 94.88 92 PHE A O 1
ATOM 726 N N . SER A 1 93 ? -19.714 -0.286 12.128 1.00 94.31 93 SER A N 1
ATOM 727 C CA . SER A 1 93 ? -20.422 -0.756 13.309 1.00 94.31 93 SER A CA 1
ATOM 728 C C . SER A 1 93 ? -19.435 -1.209 14.388 1.00 94.31 93 SER A C 1
ATOM 730 O O . SER A 1 93 ? -18.366 -1.755 14.111 1.00 94.31 93 SER A O 1
ATOM 732 N N . VAL A 1 94 ? -19.778 -0.948 15.651 1.00 89.81 94 VAL A N 1
ATOM 733 C CA . VAL A 1 94 ? -19.017 -1.499 16.775 1.00 89.81 94 VAL A CA 1
ATOM 734 C C . VAL A 1 94 ? -19.426 -2.969 16.911 1.00 89.81 94 VAL A C 1
ATOM 736 O O . VAL A 1 94 ? -20.631 -3.232 17.004 1.00 89.81 94 VAL A O 1
ATOM 739 N N . PRO A 1 95 ? -18.480 -3.928 16.914 1.00 88.38 95 PRO A N 1
ATOM 740 C CA . PRO A 1 95 ? -18.816 -5.334 17.089 1.00 88.38 95 PRO A CA 1
ATOM 741 C C . PRO A 1 95 ? -19.523 -5.548 18.431 1.00 88.38 95 PRO A C 1
ATOM 743 O O . PRO A 1 95 ? -19.171 -4.944 19.440 1.00 88.38 95 PRO A O 1
ATOM 746 N N . VAL A 1 96 ? -20.537 -6.412 18.435 1.00 83.25 96 VAL A N 1
ATOM 747 C CA . VAL A 1 96 ? -21.277 -6.74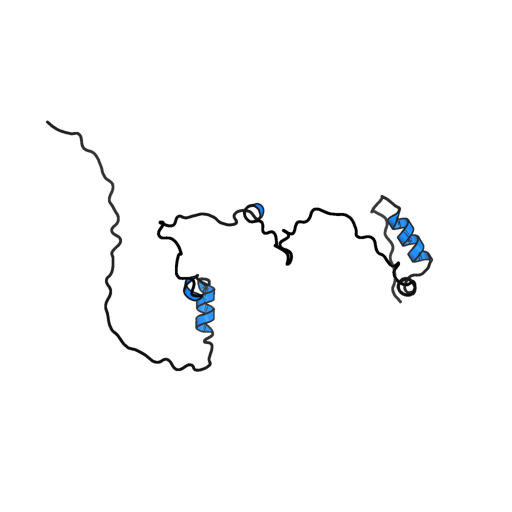7 19.656 1.00 83.25 96 VAL A CA 1
ATOM 748 C C . VAL A 1 96 ? -20.447 -7.723 20.484 1.00 83.25 96 VAL A C 1
ATOM 750 O O . VAL A 1 96 ? -20.277 -8.881 20.085 1.00 83.25 96 VAL A O 1
ATOM 753 N N . ASP A 1 97 ? -19.960 -7.262 21.636 1.00 77.94 97 ASP A N 1
ATOM 754 C CA . ASP A 1 97 ? -19.331 -8.119 22.639 1.00 77.94 97 ASP A CA 1
ATOM 755 C C . ASP A 1 97 ? -20.313 -9.214 23.081 1.00 77.94 97 ASP A C 1
ATOM 757 O O . ASP A 1 97 ? -21.487 -8.962 23.360 1.00 77.94 97 ASP A O 1
ATOM 761 N N . LYS A 1 98 ? -19.844 -10.467 23.081 1.00 68.56 98 LYS A N 1
ATOM 762 C CA . LYS A 1 98 ? -20.674 -11.651 23.382 1.00 68.56 98 LYS A CA 1
ATOM 763 C C . LYS A 1 98 ? -20.626 -12.074 24.846 1.00 68.56 98 LYS A C 1
ATOM 765 O O . LYS A 1 98 ? -21.414 -12.922 25.254 1.00 68.56 98 LYS A O 1
ATOM 770 N N . GLU A 1 99 ? -19.701 -11.502 25.603 1.00 68.31 99 GLU A N 1
ATOM 771 C CA . GLU A 1 99 ? -19.487 -11.751 27.020 1.00 68.31 99 GLU A CA 1
ATOM 772 C C . GLU A 1 99 ? -19.277 -10.389 27.680 1.00 68.31 99 GLU A C 1
ATOM 774 O O . GLU A 1 99 ? -18.393 -9.637 27.265 1.00 68.31 99 GLU A O 1
ATOM 779 N N . ASP A 1 100 ? -20.088 -10.062 28.690 1.00 65.19 100 ASP A N 1
ATOM 780 C CA . ASP A 1 100 ? -19.736 -8.973 29.597 1.00 65.19 100 ASP A CA 1
ATOM 781 C C . ASP A 1 100 ? -18.381 -9.318 30.242 1.00 65.19 100 ASP A C 1
ATOM 783 O O . ASP A 1 100 ? -18.197 -10.462 30.681 1.00 65.19 100 ASP A O 1
ATOM 787 N N . PRO A 1 101 ? -17.420 -8.376 30.318 1.00 67.38 101 PRO A N 1
ATOM 788 C CA . PRO A 1 101 ? -16.146 -8.637 30.971 1.00 67.38 101 PRO A CA 1
ATOM 789 C C . PRO A 1 101 ? -16.385 -9.127 32.409 1.00 67.38 101 PRO A C 1
ATOM 791 O O . PRO A 1 101 ? -17.207 -8.528 33.112 1.00 67.38 101 PRO A O 1
ATOM 794 N N . PRO A 1 102 ? -15.686 -10.187 32.868 1.00 64.56 102 PRO A N 1
ATOM 795 C CA . PRO A 1 102 ? -15.934 -10.782 34.177 1.00 64.56 102 PRO A CA 1
ATOM 796 C C . PRO A 1 102 ? -15.882 -9.724 35.282 1.00 64.56 102 PRO A C 1
ATOM 798 O O . PRO A 1 102 ? -14.995 -8.867 35.287 1.00 64.56 102 PRO A O 1
ATOM 801 N N . GLU A 1 103 ? -16.824 -9.791 36.231 1.00 61.94 103 GLU A N 1
ATOM 802 C CA . GLU A 1 103 ? -17.024 -8.737 37.241 1.00 61.94 103 GLU A CA 1
ATOM 803 C C . GLU A 1 103 ? -15.757 -8.419 38.056 1.00 61.94 103 GLU A C 1
ATOM 805 O O . GLU A 1 103 ? -15.600 -7.299 38.542 1.00 61.94 103 GLU A O 1
ATOM 810 N N . GLU A 1 104 ? -14.816 -9.365 38.128 1.00 60.09 104 GLU A N 1
ATOM 811 C CA . GLU A 1 104 ? -13.489 -9.200 38.723 1.00 60.09 104 GLU A CA 1
ATOM 812 C C . GLU A 1 104 ? -12.706 -8.000 38.157 1.00 60.09 104 GLU A C 1
ATOM 814 O O . GLU A 1 104 ? -12.036 -7.315 38.928 1.00 60.09 104 GLU A O 1
ATOM 819 N N . ILE A 1 105 ? -12.844 -7.648 36.870 1.00 58.56 105 ILE A N 1
ATOM 820 C CA . ILE A 1 105 ? -12.173 -6.462 36.291 1.00 58.56 105 ILE A CA 1
ATOM 821 C C . ILE A 1 105 ? -12.701 -5.158 36.921 1.00 58.56 105 ILE A C 1
ATOM 823 O O . ILE A 1 105 ? -11.959 -4.190 37.081 1.00 58.56 105 ILE A O 1
ATOM 827 N N . PHE A 1 106 ? -13.966 -5.133 37.353 1.00 56.72 106 PHE A N 1
ATOM 828 C CA . PHE A 1 106 ? -14.559 -3.972 38.023 1.00 56.72 106 PHE A CA 1
ATOM 829 C C . PHE A 1 106 ? -14.204 -3.868 39.510 1.00 56.72 106 PHE A C 1
ATOM 831 O O . PHE A 1 106 ? -14.511 -2.842 40.106 1.00 56.72 106 PHE A O 1
ATOM 838 N N . THR A 1 107 ? -13.547 -4.863 40.118 1.00 64.00 107 THR A N 1
ATOM 839 C CA . THR A 1 107 ? -13.180 -4.814 41.551 1.00 64.00 107 THR A CA 1
ATOM 840 C C . THR A 1 107 ? -12.129 -3.752 41.883 1.00 64.00 107 THR A C 1
ATOM 842 O O . THR A 1 107 ? -12.005 -3.361 43.040 1.00 64.00 107 THR A O 1
ATOM 845 N N . VAL A 1 108 ? -11.418 -3.248 40.867 1.00 70.38 108 VAL A N 1
ATOM 846 C CA . VAL A 1 108 ? -10.477 -2.121 40.973 1.00 70.38 108 VAL A CA 1
ATOM 847 C C . VAL A 1 108 ? -11.205 -0.782 41.173 1.00 70.38 108 VAL A C 1
ATOM 849 O O . VAL A 1 108 ? -10.613 0.161 41.687 1.00 70.38 108 VAL A O 1
ATOM 852 N N . LEU A 1 109 ? -12.481 -0.683 40.782 1.00 75.19 109 LEU A N 1
ATOM 853 C CA . LEU A 1 109 ? -13.280 0.538 40.881 1.00 75.19 109 LEU A CA 1
ATOM 854 C C . LEU A 1 109 ? -14.275 0.443 42.034 1.00 75.19 109 LEU A C 1
ATOM 856 O O . LEU A 1 109 ? -15.007 -0.542 42.171 1.00 75.19 109 LEU A O 1
ATOM 860 N N . SER A 1 110 ? -14.385 1.506 42.827 1.00 82.25 110 SER A N 1
ATOM 861 C CA . SER A 1 110 ? -15.473 1.611 43.794 1.00 82.25 110 SER A CA 1
ATOM 862 C C . SER A 1 110 ? -16.840 1.698 43.085 1.00 82.25 110 SER A C 1
ATOM 864 O O . SER A 1 110 ? -16.937 2.171 41.945 1.00 82.25 110 SER A O 1
ATOM 866 N N . PRO A 1 111 ? -17.944 1.304 43.753 1.00 82.62 111 PRO A N 1
ATOM 867 C CA . PRO A 1 111 ? -19.290 1.471 43.203 1.00 82.62 111 PRO A CA 1
ATOM 868 C C . PRO A 1 111 ? -19.624 2.926 42.832 1.00 82.62 111 PRO A C 1
ATOM 870 O O . PRO A 1 111 ? -20.367 3.158 41.880 1.00 82.62 111 PRO A O 1
ATOM 873 N N . GLU A 1 112 ? -19.052 3.900 43.550 1.00 84.50 112 GLU A N 1
ATOM 874 C CA . GLU A 1 112 ? -19.224 5.330 43.278 1.00 84.50 112 GLU A CA 1
ATOM 875 C C . GLU A 1 112 ? -18.504 5.757 41.990 1.00 84.50 112 GLU A C 1
ATOM 877 O O . GLU A 1 112 ? -19.096 6.431 41.147 1.00 84.50 112 GLU A O 1
ATOM 882 N N . GLU A 1 113 ? -17.261 5.320 41.771 1.00 85.38 113 GLU A N 1
ATOM 883 C CA . GLU A 1 113 ? -16.534 5.589 40.522 1.00 85.38 113 GLU A CA 1
ATOM 884 C C . GLU A 1 113 ? -17.225 4.939 39.320 1.00 85.38 113 GLU A C 1
ATOM 886 O O . GLU A 1 113 ? -17.377 5.580 38.278 1.00 85.38 113 GLU A O 1
ATOM 891 N N . LYS A 1 114 ? -17.730 3.706 39.478 1.00 84.25 114 LYS A N 1
ATOM 892 C CA . LYS A 1 114 ? -18.512 3.016 38.440 1.00 84.25 114 LYS A CA 1
ATOM 893 C C . LYS A 1 114 ? -19.800 3.775 38.098 1.00 84.25 114 LYS A C 1
ATOM 895 O O . LYS A 1 114 ? -20.130 3.896 36.919 1.00 84.25 114 LYS A O 1
ATOM 900 N N . GLN A 1 115 ? -20.492 4.338 39.092 1.00 85.44 115 GLN A N 1
ATOM 901 C CA . GLN A 1 115 ? -21.653 5.203 38.860 1.00 85.44 115 GLN A CA 1
ATOM 902 C C . GLN A 1 115 ? -21.260 6.487 38.115 1.00 85.44 115 GLN A C 1
ATOM 904 O O . GLN A 1 115 ? -21.858 6.803 37.087 1.00 85.44 115 GLN A O 1
ATOM 909 N N . ARG A 1 116 ? -20.219 7.194 38.574 1.00 86.06 116 ARG A N 1
ATOM 910 C CA . ARG A 1 116 ? -19.757 8.449 37.954 1.00 86.06 116 ARG A CA 1
ATOM 911 C C . ARG A 1 116 ? -19.294 8.261 36.505 1.00 86.06 116 ARG A C 1
ATOM 913 O O . ARG A 1 116 ? -19.513 9.152 35.688 1.00 86.06 116 ARG A O 1
ATOM 920 N N . LEU A 1 117 ? -18.693 7.117 36.174 1.00 86.12 117 LEU A N 1
ATOM 921 C CA . LEU A 1 117 ? -18.359 6.732 34.797 1.00 86.12 117 LEU A CA 1
ATOM 922 C C . LEU A 1 117 ? -19.611 6.500 33.937 1.00 86.12 117 LEU A C 1
ATOM 924 O O . LEU A 1 117 ? -19.675 7.001 32.815 1.00 86.12 117 LEU A O 1
ATOM 928 N N . GLY A 1 118 ? -20.612 5.782 34.458 1.00 84.88 118 GLY A N 1
ATOM 929 C CA . GLY A 1 118 ? -21.878 5.537 33.755 1.00 84.88 118 GLY A CA 1
ATOM 930 C C . GLY A 1 118 ? -22.663 6.823 33.479 1.00 84.88 118 G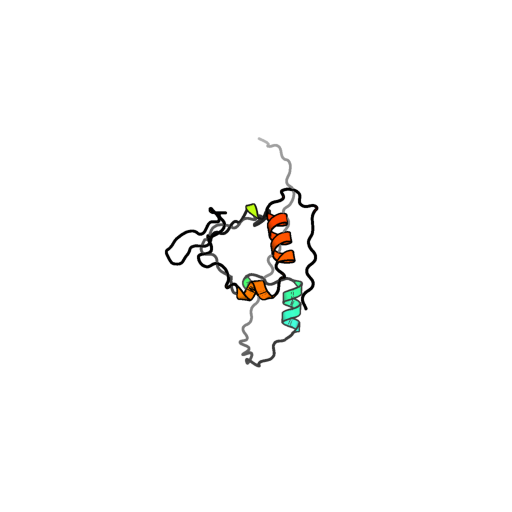LY A C 1
ATOM 931 O O . GLY A 1 118 ? -23.150 7.029 32.367 1.00 84.88 118 GLY A O 1
ATOM 932 N N . ASP A 1 119 ? -22.709 7.733 34.454 1.00 85.56 119 ASP A N 1
ATOM 933 C CA . ASP A 1 119 ? -23.296 9.065 34.287 1.00 85.56 119 ASP A CA 1
ATOM 934 C C . ASP A 1 119 ? -22.558 9.857 33.188 1.00 85.56 119 ASP A C 1
ATOM 936 O O . ASP A 1 119 ? -23.187 10.431 32.296 1.00 85.56 119 ASP A O 1
ATOM 940 N N . LEU A 1 120 ? -21.219 9.834 33.190 1.00 84.50 120 LEU A N 1
ATOM 941 C CA . LEU A 1 120 ? -20.379 10.517 32.198 1.00 84.50 120 LEU A CA 1
ATOM 942 C C . LEU A 1 120 ? -20.555 9.956 30.775 1.00 84.50 120 LEU A C 1
ATOM 944 O O . LEU A 1 120 ? -20.502 10.721 29.814 1.00 84.50 120 LEU A O 1
ATOM 948 N N . GLN A 1 121 ? -20.838 8.658 30.627 1.00 81.12 121 GLN A N 1
ATOM 949 C CA . GLN A 1 121 ? -21.201 8.042 29.343 1.00 81.12 121 GLN A CA 1
ATOM 950 C C . GLN A 1 121 ? -22.578 8.507 28.829 1.00 81.12 121 GLN A C 1
ATOM 952 O O . GLN A 1 121 ? -22.787 8.602 27.616 1.00 81.12 121 GLN A O 1
ATOM 957 N N . LEU A 1 122 ? -23.523 8.805 29.727 1.00 81.56 122 LEU A N 1
ATOM 958 C CA . LEU A 1 122 ? -24.868 9.276 29.378 1.00 81.56 122 LEU A CA 1
ATOM 959 C C . LEU A 1 122 ? -24.907 10.761 28.983 1.00 81.56 122 LEU A C 1
ATOM 961 O O . LEU A 1 122 ? -25.772 11.175 28.200 1.00 81.56 122 LEU A O 1
ATOM 965 N N . PHE A 1 123 ? -24.000 11.583 29.517 1.00 75.62 123 PHE A N 1
ATOM 966 C CA . PHE A 1 123 ? -23.975 13.014 29.229 1.00 75.62 123 PHE A CA 1
ATOM 967 C C . PHE A 1 123 ? -23.399 13.331 27.842 1.00 75.62 123 PHE A C 1
ATOM 969 O O . PHE A 1 123 ? -22.302 12.937 27.465 1.00 75.62 123 PHE A O 1
ATOM 976 N N . LYS A 1 124 ? -24.131 14.155 27.080 1.00 64.81 124 LYS A N 1
ATOM 977 C CA . LYS A 1 124 ? -23.665 14.681 25.782 1.00 64.81 124 LYS A CA 1
ATOM 978 C C . LYS A 1 124 ? -22.667 15.840 25.908 1.00 64.81 124 LYS A C 1
ATOM 980 O O . LYS A 1 124 ? -22.092 16.242 24.897 1.00 64.81 124 LYS A O 1
ATOM 985 N N . ASN A 1 125 ? -22.488 16.398 27.109 1.00 64.19 125 ASN A N 1
ATOM 986 C CA . ASN A 1 125 ? -21.472 17.416 27.366 1.00 64.19 125 ASN A CA 1
ATOM 987 C C . ASN A 1 125 ? -20.133 16.731 27.692 1.00 64.19 125 ASN A C 1
ATOM 989 O O . ASN A 1 125 ? -20.072 15.898 28.588 1.00 64.19 125 ASN A O 1
ATOM 993 N N . LYS A 1 126 ? -19.070 17.105 26.972 1.00 70.50 126 LYS A N 1
ATOM 994 C CA . LYS A 1 126 ? -17.713 16.550 27.105 1.00 70.50 126 LYS A CA 1
ATOM 995 C C . LYS A 1 126 ? -16.828 17.291 28.123 1.00 70.50 126 LYS A C 1
ATOM 997 O O . LYS A 1 126 ? -15.636 17.018 28.192 1.00 70.50 126 LYS A O 1
ATOM 1002 N N . GLU A 1 127 ? -17.379 18.247 28.869 1.00 80.06 127 GLU A N 1
ATOM 1003 C CA . GLU A 1 127 ? -16.638 19.080 29.832 1.00 80.06 127 GLU A CA 1
ATOM 1004 C C . GLU A 1 127 ? -16.478 18.441 31.224 1.00 80.06 127 GLU A C 1
ATOM 1006 O O . GLU A 1 127 ? -15.671 18.906 32.027 1.00 80.06 127 GLU A O 1
ATOM 1011 N N . SER A 1 128 ? -17.231 17.382 31.535 1.00 81.19 128 SER A N 1
ATOM 1012 C CA . SER A 1 128 ? -17.113 16.650 32.801 1.00 81.19 128 SER A CA 1
ATOM 1013 C C . SER A 1 128 ? -15.955 15.651 32.784 1.00 81.19 128 SER A C 1
ATOM 1015 O O . SER A 1 128 ? -15.737 14.976 31.779 1.00 81.19 128 SER A O 1
ATOM 1017 N N . SER A 1 129 ? -15.279 15.483 33.921 1.00 84.56 129 SER A N 1
ATOM 1018 C CA . SER A 1 129 ? -14.216 14.493 34.121 1.00 84.56 129 SER A CA 1
ATOM 1019 C C . SER A 1 129 ? -14.388 13.726 35.437 1.00 84.56 129 SER A C 1
ATOM 1021 O O . SER A 1 129 ? -15.036 14.190 36.381 1.00 84.56 129 SER A O 1
ATOM 1023 N N . VAL A 1 130 ? -13.804 12.528 35.496 1.00 84.81 130 VAL A N 1
ATOM 1024 C CA . VAL A 1 130 ? -13.720 11.685 36.695 1.00 84.81 130 VAL A CA 1
ATOM 1025 C C . VAL A 1 130 ? -12.256 11.297 36.873 1.00 84.81 130 VAL A C 1
ATOM 1027 O O . VAL A 1 130 ? -11.657 10.728 35.964 1.00 84.81 130 VAL A O 1
ATOM 1030 N N . SER A 1 131 ? -11.687 11.632 38.029 1.00 85.56 131 SER A N 1
ATOM 1031 C CA . SER A 1 131 ? -10.380 11.130 38.458 1.00 85.56 131 SER A CA 1
ATOM 1032 C C . SER A 1 131 ? -10.581 9.825 39.217 1.00 85.56 131 SER A C 1
ATOM 1034 O O . SER A 1 131 ? -11.484 9.751 40.049 1.00 85.56 131 SER A O 1
ATOM 1036 N N . ILE A 1 132 ? -9.744 8.833 38.927 1.00 83.62 132 ILE A N 1
ATOM 1037 C CA . ILE A 1 132 ? -9.743 7.503 39.545 1.00 83.62 132 ILE A CA 1
ATOM 1038 C C . ILE A 1 132 ? -8.334 7.294 40.094 1.00 83.62 132 ILE A C 1
ATOM 1040 O O . ILE A 1 132 ? -7.363 7.424 39.344 1.00 83.62 132 ILE A O 1
ATOM 1044 N N . GLU A 1 133 ? -8.217 7.008 41.387 1.00 78.19 133 GLU A N 1
ATOM 1045 C CA . GLU A 1 133 ? -6.939 6.700 42.033 1.00 78.19 133 GLU A CA 1
ATOM 1046 C C . GLU A 1 133 ? -6.836 5.185 42.223 1.00 78.19 133 GLU A C 1
ATOM 1048 O O . GLU A 1 133 ? -7.609 4.587 42.966 1.00 78.19 133 GLU A O 1
ATOM 1053 N N . VAL A 1 134 ? -5.886 4.555 41.528 1.00 74.69 134 VAL A N 1
ATOM 1054 C CA . VAL A 1 134 ? -5.612 3.120 41.684 1.00 74.69 134 VAL A CA 1
ATOM 1055 C C . VAL A 1 134 ? -4.749 2.922 42.932 1.00 74.69 134 VAL A C 1
ATOM 1057 O O . VAL A 1 134 ? -3.692 3.546 43.044 1.00 74.69 134 VAL A O 1
ATOM 1060 N N . ILE A 1 135 ? -5.218 2.070 43.850 1.00 61.53 135 ILE A N 1
ATOM 1061 C CA . ILE A 1 135 ? -4.542 1.689 45.107 1.00 61.53 135 ILE A CA 1
ATOM 1062 C C . ILE A 1 135 ? -3.473 0.619 44.842 1.00 61.53 135 ILE A C 1
ATOM 1064 O O . ILE A 1 135 ? -3.785 -0.339 44.100 1.00 61.53 135 ILE A O 1
#

pLDDT: mean 73.95, std 22.21, range [31.38, 98.19]

Organism: Micrurus surinamensis (NCBI:txid129470)

Sequence (135 aa):
PISPLVEEPKGDVILNEENPGGEEEESVESDGEREPEKFADLMKHGLMEEDVGITKFASLHKGFLGILKERYSDFVVHEIGKEGETIHLDDFSVPVDKEDPPEEIFTVLSPEEKQRLGDLQLFKNKESSVSIEVI

Radius of gyration: 34.78 Å; chains: 1; bounding box: 66×49×104 Å